Protein AF-L8HKY2-F1 (afdb_monomer_lite)

Organism: NCBI:txid72004

Structure (mmCIF, N/CA/C/O backbone):
data_AF-L8HKY2-F1
#
_entry.id   AF-L8HKY2-F1
#
loop_
_atom_site.group_PDB
_atom_site.id
_atom_site.type_symbol
_atom_site.label_atom_id
_atom_site.label_alt_id
_atom_site.label_comp_id
_atom_site.label_asym_id
_atom_site.label_entity_id
_atom_site.label_seq_id
_atom_site.pdbx_PDB_ins_code
_atom_site.Cartn_x
_atom_site.Cartn_y
_atom_site.Cartn_z
_atom_site.occupancy
_atom_site.B_iso_or_equiv
_atom_site.auth_seq_id
_atom_site.auth_comp_id
_atom_site.auth_asym_id
_atom_site.auth_atom_id
_atom_site.pdbx_PDB_model_num
ATOM 1 N N . ALA A 1 1 ? -4.486 -10.517 13.096 1.00 57.28 1 ALA A N 1
ATOM 2 C CA . ALA A 1 1 ? -5.063 -9.250 12.603 1.00 57.28 1 ALA A CA 1
ATOM 3 C C . ALA A 1 1 ? -4.137 -8.114 13.018 1.00 57.28 1 ALA A C 1
ATOM 5 O O . ALA A 1 1 ? -3.612 -8.183 14.123 1.00 57.28 1 ALA A O 1
ATOM 6 N N . LEU A 1 2 ? -3.892 -7.126 12.154 1.00 57.56 2 LEU A N 1
ATOM 7 C CA . LEU A 1 2 ? -3.165 -5.916 12.544 1.00 57.56 2 LEU A CA 1
ATOM 8 C C . LEU A 1 2 ? -4.114 -5.056 13.393 1.00 57.56 2 LEU A C 1
ATOM 10 O O . LEU A 1 2 ? -5.166 -4.664 12.894 1.00 57.56 2 LEU A O 1
ATOM 14 N N . SER A 1 3 ? -3.779 -4.816 14.662 1.00 65.12 3 SER A N 1
ATOM 15 C CA . SER A 1 3 ? -4.499 -3.860 15.511 1.00 65.12 3 SER A CA 1
ATOM 16 C C . SER A 1 3 ? -3.731 -2.545 15.478 1.00 65.12 3 SER A C 1
ATOM 18 O O . SER A 1 3 ? -2.597 -2.490 15.950 1.00 65.12 3 SER A O 1
ATOM 20 N N . LEU A 1 4 ? -4.302 -1.521 14.846 1.00 66.25 4 LEU A N 1
ATOM 21 C CA . LEU A 1 4 ? -3.707 -0.188 14.802 1.00 66.25 4 LEU A CA 1
ATOM 22 C C . LEU A 1 4 ? -4.174 0.597 16.028 1.00 66.25 4 LEU A C 1
ATOM 24 O O . LEU A 1 4 ? -5.379 0.703 16.254 1.00 66.25 4 LEU A O 1
ATOM 28 N N . GLN A 1 5 ? -3.244 1.171 16.789 1.00 71.25 5 GLN A N 1
ATOM 29 C CA . GLN A 1 5 ? -3.600 2.151 17.808 1.00 71.25 5 GLN A CA 1
ATOM 30 C C . GLN A 1 5 ? -3.927 3.482 17.124 1.00 71.25 5 GLN A C 1
ATOM 32 O O . GLN A 1 5 ? -3.178 3.953 16.264 1.00 71.25 5 GLN A O 1
ATOM 37 N N . GLU A 1 6 ? -5.053 4.085 17.494 1.00 68.19 6 GLU A N 1
ATOM 38 C CA . GLU A 1 6 ? -5.407 5.422 17.028 1.00 68.19 6 GLU A CA 1
ATOM 39 C C . GLU A 1 6 ? -4.291 6.416 17.386 1.00 68.19 6 GLU A C 1
ATOM 41 O O . GLU A 1 6 ? -3.720 6.365 18.474 1.00 68.19 6 GLU A O 1
ATOM 46 N N . GLY A 1 7 ? -3.923 7.286 16.442 1.00 69.81 7 GLY A N 1
ATOM 47 C CA . GLY A 1 7 ? -2.841 8.252 16.652 1.00 69.81 7 GLY A CA 1
ATOM 48 C C . GLY A 1 7 ? -1.418 7.703 16.463 1.00 69.81 7 GLY A C 1
ATOM 49 O O . GLY A 1 7 ? -0.469 8.485 16.523 1.00 69.81 7 GLY A O 1
ATOM 50 N N . ALA A 1 8 ? -1.231 6.412 16.164 1.00 80.06 8 ALA A N 1
ATOM 51 C CA . ALA A 1 8 ? 0.085 5.851 15.848 1.00 80.06 8 ALA A CA 1
ATOM 52 C C . ALA A 1 8 ? 0.400 5.909 14.344 1.00 80.06 8 ALA A C 1
ATOM 54 O O . ALA A 1 8 ? -0.453 5.640 13.495 1.00 80.06 8 ALA A O 1
ATOM 55 N N . ASN A 1 9 ? 1.660 6.199 14.011 1.00 85.94 9 ASN A N 1
ATOM 56 C CA . ASN A 1 9 ? 2.165 5.974 12.659 1.00 85.94 9 ASN A CA 1
ATOM 57 C C . ASN A 1 9 ? 2.182 4.474 12.365 1.00 85.94 9 ASN A C 1
ATOM 59 O O . ASN A 1 9 ? 2.409 3.653 13.253 1.00 85.94 9 ASN A O 1
ATOM 63 N N . SER A 1 10 ? 1.953 4.102 11.113 1.00 88.00 10 SER A N 1
ATOM 64 C CA . SER A 1 10 ? 1.931 2.702 10.702 1.00 88.00 10 SER A CA 1
ATOM 65 C C . SER A 1 10 ? 2.618 2.498 9.371 1.00 88.00 10 SER A C 1
ATOM 67 O O . SER A 1 10 ? 2.514 3.329 8.472 1.00 88.00 10 SER A O 1
ATOM 69 N N . MET A 1 11 ? 3.305 1.367 9.246 1.00 92.31 11 MET A N 1
ATOM 70 C CA . MET A 1 11 ? 4.000 0.979 8.029 1.00 92.31 11 MET A CA 1
ATOM 71 C C . MET A 1 11 ? 3.526 -0.401 7.589 1.00 92.31 11 MET A C 1
ATOM 73 O O . MET A 1 11 ? 3.571 -1.357 8.361 1.00 92.31 11 MET A O 1
ATOM 77 N N . LEU A 1 12 ? 3.065 -0.494 6.346 1.00 92.50 12 LEU A N 1
ATOM 78 C CA . LEU A 1 12 ? 2.709 -1.748 5.696 1.00 92.50 12 LEU A CA 1
ATOM 79 C C . LEU A 1 12 ? 3.749 -2.077 4.630 1.00 92.50 12 LEU A C 1
ATOM 81 O O . LEU A 1 12 ? 4.213 -1.190 3.913 1.00 92.50 12 LEU A O 1
ATOM 85 N N . TRP A 1 13 ? 4.070 -3.362 4.516 1.00 93.56 13 TRP A N 1
ATOM 86 C CA . TRP A 1 13 ? 4.995 -3.895 3.524 1.00 93.56 13 TRP A CA 1
ATOM 87 C C . TRP A 1 13 ? 4.281 -4.924 2.649 1.00 93.56 13 TRP A C 1
ATOM 89 O O . TRP A 1 13 ? 3.541 -5.769 3.156 1.00 93.56 13 TRP A O 1
ATOM 99 N N . SER A 1 14 ? 4.531 -4.884 1.343 1.00 92.62 14 SER A N 1
ATOM 100 C CA . SER A 1 14 ? 4.094 -5.904 0.391 1.00 92.62 14 SER A CA 1
ATOM 101 C C . SER A 1 14 ? 5.257 -6.327 -0.504 1.00 92.62 14 SER A C 1
ATOM 103 O O . SER A 1 14 ? 5.939 -5.474 -1.068 1.00 92.62 14 SER A O 1
ATOM 105 N N . ASN A 1 15 ? 5.476 -7.637 -0.627 1.00 95.25 15 ASN A N 1
ATOM 106 C CA . ASN A 1 15 ? 6.425 -8.228 -1.570 1.00 95.25 15 ASN A CA 1
ATOM 107 C C . ASN A 1 15 ? 5.666 -8.818 -2.754 1.00 95.25 15 ASN A C 1
ATOM 109 O O . ASN A 1 15 ? 4.631 -9.463 -2.573 1.00 95.25 15 ASN A O 1
ATOM 113 N N . PHE A 1 16 ? 6.228 -8.660 -3.942 1.00 92.44 16 PHE A N 1
ATOM 114 C CA . PHE A 1 16 ? 5.733 -9.239 -5.176 1.00 92.44 16 PHE A CA 1
ATOM 115 C C . PHE A 1 16 ? 6.729 -10.289 -5.678 1.00 92.44 16 PHE A C 1
ATOM 117 O O . PHE A 1 16 ? 7.938 -10.086 -5.584 1.00 92.44 16 PHE A O 1
ATOM 124 N N . PRO A 1 17 ? 6.252 -11.410 -6.237 1.00 93.31 17 PRO A N 1
ATOM 125 C CA . PRO A 1 17 ? 7.132 -12.422 -6.821 1.00 93.31 17 PRO A CA 1
ATOM 126 C C . PRO A 1 17 ? 7.819 -11.936 -8.109 1.00 93.31 17 PRO A C 1
ATOM 128 O O . PRO A 1 17 ? 8.828 -12.498 -8.521 1.00 93.31 17 PRO A O 1
ATOM 131 N N . THR A 1 18 ? 7.269 -10.903 -8.751 1.00 94.12 18 THR A N 1
ATOM 132 C CA . THR A 1 18 ? 7.775 -10.284 -9.981 1.00 94.12 18 THR A CA 1
ATOM 133 C C . THR A 1 18 ? 7.518 -8.782 -9.955 1.00 94.12 18 THR A C 1
ATOM 135 O O . THR A 1 18 ? 6.610 -8.324 -9.260 1.00 94.12 18 THR A O 1
ATOM 138 N N . SER A 1 19 ? 8.258 -8.021 -10.765 1.00 92.19 19 SER A N 1
ATOM 139 C CA . SER A 1 19 ? 8.108 -6.565 -10.844 1.00 92.19 19 SER A CA 1
ATOM 140 C C . SER A 1 19 ? 6.695 -6.169 -11.311 1.00 92.19 19 SER A C 1
ATOM 142 O O . SER A 1 19 ? 6.303 -6.538 -12.424 1.00 92.19 19 SER A O 1
ATOM 144 N N . PRO A 1 20 ? 5.897 -5.461 -10.488 1.00 91.81 20 PRO A N 1
ATOM 145 C CA . PRO A 1 20 ? 4.560 -5.032 -10.883 1.00 91.81 20 PRO A CA 1
ATOM 146 C C . PRO A 1 20 ? 4.628 -3.809 -11.809 1.00 91.81 20 PRO A C 1
ATOM 148 O O . PRO A 1 20 ? 5.532 -2.993 -11.704 1.00 91.81 20 PRO A O 1
ATOM 151 N N . GLN A 1 21 ? 3.637 -3.611 -12.680 1.00 92.69 21 GLN A N 1
ATOM 152 C CA . GLN A 1 21 ? 3.542 -2.361 -13.459 1.00 92.69 21 GLN A CA 1
ATOM 153 C C . GLN A 1 21 ? 3.090 -1.167 -12.606 1.00 92.69 21 GLN A C 1
ATOM 155 O O . GLN A 1 21 ? 3.348 -0.015 -12.945 1.00 92.69 21 GLN A O 1
ATOM 160 N N . SER A 1 22 ? 2.347 -1.446 -11.535 1.00 92.00 22 SER A N 1
ATOM 161 C CA . SER A 1 22 ? 1.860 -0.470 -10.566 1.00 92.00 22 SER A CA 1
ATOM 162 C C . SER A 1 22 ? 1.372 -1.178 -9.304 1.00 92.00 22 SER A C 1
ATOM 164 O O . SER A 1 22 ? 1.117 -2.383 -9.310 1.00 92.00 22 SER A O 1
ATOM 166 N N . VAL A 1 23 ? 1.215 -0.424 -8.219 1.00 94.50 23 VAL A N 1
ATOM 167 C CA . VAL A 1 23 ? 0.685 -0.908 -6.943 1.00 94.50 23 VAL A CA 1
ATOM 168 C C . VAL A 1 23 ? -0.486 -0.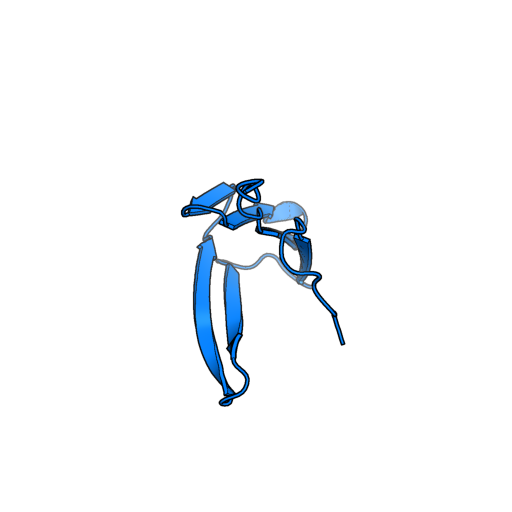036 -6.512 1.00 94.50 23 VAL A C 1
ATOM 170 O O . VAL A 1 23 ? -0.396 1.191 -6.516 1.00 94.50 23 VAL A O 1
ATOM 173 N N . ASN A 1 24 ? -1.580 -0.678 -6.103 1.00 95.06 24 ASN A N 1
ATOM 174 C CA . ASN A 1 24 ? -2.696 -0.025 -5.433 1.00 95.06 24 ASN A CA 1
ATOM 175 C C . ASN A 1 24 ? -2.781 -0.497 -3.984 1.00 95.06 24 ASN A C 1
ATOM 177 O O . ASN A 1 24 ? -2.886 -1.695 -3.722 1.00 95.06 24 ASN A O 1
ATOM 181 N N . TRP A 1 25 ? -2.812 0.452 -3.057 1.00 95.06 25 TRP A N 1
ATOM 182 C CA . TRP A 1 25 ? -3.111 0.183 -1.656 1.00 95.06 25 TRP A CA 1
ATOM 183 C C . TRP A 1 25 ? -4.595 0.425 -1.386 1.00 95.06 25 TRP A C 1
ATOM 185 O O . TRP A 1 25 ? -5.134 1.465 -1.768 1.00 95.06 25 TRP A O 1
ATOM 195 N N . TYR A 1 26 ? -5.248 -0.519 -0.706 1.00 93.38 26 TYR A N 1
ATOM 196 C CA . TYR A 1 26 ? -6.664 -0.435 -0.348 1.00 93.38 26 TYR A CA 1
ATOM 197 C C . TYR A 1 26 ? -6.875 -0.669 1.144 1.00 93.38 26 TYR A C 1
ATOM 199 O O . TYR A 1 26 ? -6.223 -1.520 1.748 1.00 93.38 26 TYR A O 1
ATOM 207 N N . LEU A 1 27 ? -7.852 0.034 1.710 1.00 90.06 27 LEU A N 1
ATOM 208 C CA . LEU A 1 27 ? -8.418 -0.264 3.019 1.00 90.06 27 LEU A CA 1
ATOM 209 C C . LEU A 1 27 ? -9.751 -0.986 2.830 1.00 90.06 27 LEU A C 1
ATOM 211 O O . LEU A 1 27 ? -10.651 -0.459 2.176 1.00 90.06 27 LEU A O 1
ATOM 215 N N . LYS A 1 28 ? -9.897 -2.167 3.433 1.00 90.75 28 LYS A N 1
ATOM 216 C CA . LYS A 1 28 ? -11.197 -2.830 3.561 1.00 90.75 28 LYS A CA 1
ATOM 217 C C . LYS A 1 28 ? -11.877 -2.333 4.833 1.00 90.75 28 LYS A C 1
ATOM 219 O O . LYS A 1 28 ? -11.362 -2.561 5.926 1.00 90.75 28 LYS A O 1
ATOM 224 N N . ASN A 1 29 ? -13.007 -1.646 4.699 1.00 88.81 29 ASN A N 1
ATOM 225 C CA . ASN A 1 29 ? -13.773 -1.185 5.856 1.00 88.81 29 ASN A CA 1
ATOM 226 C C . ASN A 1 29 ? -14.575 -2.347 6.498 1.00 88.81 29 ASN A C 1
ATOM 228 O O . ASN A 1 29 ? -14.717 -3.405 5.878 1.00 88.81 29 ASN A O 1
ATOM 232 N N . PRO A 1 30 ? -15.129 -2.179 7.716 1.00 89.50 30 PRO A N 1
ATOM 233 C CA . PRO A 1 30 ? -15.938 -3.218 8.368 1.00 89.50 30 PRO A CA 1
ATOM 234 C C . PRO A 1 30 ? -17.171 -3.662 7.563 1.00 89.50 30 PRO A C 1
ATOM 236 O O . PRO A 1 30 ? -17.592 -4.807 7.677 1.00 89.50 30 PRO A O 1
ATOM 239 N N . GLY A 1 31 ? -17.711 -2.788 6.705 1.00 94.19 31 GLY A N 1
ATOM 240 C CA . GLY A 1 31 ? -18.791 -3.111 5.764 1.00 94.19 31 GLY A CA 1
ATOM 241 C C . GLY A 1 31 ? -18.342 -3.907 4.532 1.00 94.19 31 GLY A C 1
ATOM 242 O O . GLY A 1 31 ? -19.156 -4.229 3.675 1.00 94.19 31 GLY A O 1
ATOM 243 N N . GLY A 1 32 ? -17.050 -4.222 4.413 1.00 93.00 32 GLY A N 1
ATOM 244 C CA . GLY A 1 32 ? -16.479 -5.001 3.319 1.00 93.00 32 GLY A CA 1
ATOM 245 C C . GLY A 1 32 ? -16.119 -4.201 2.065 1.00 93.00 32 GLY A C 1
ATOM 246 O O . GLY A 1 32 ? -15.557 -4.784 1.138 1.00 93.00 32 GLY A O 1
ATOM 247 N N . HIS A 1 33 ? -16.377 -2.893 2.032 1.00 94.31 33 HIS A N 1
ATOM 248 C CA . HIS A 1 33 ? -16.045 -2.040 0.892 1.00 94.31 33 HIS A CA 1
ATOM 249 C C . HIS A 1 33 ? -14.547 -1.733 0.855 1.00 94.31 33 HIS A C 1
ATOM 251 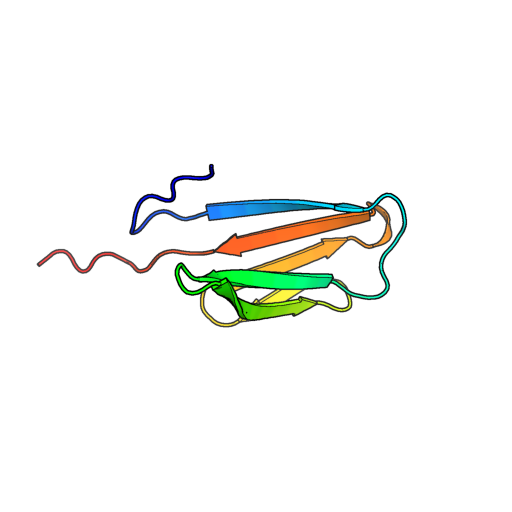O O . HIS A 1 33 ? -13.914 -1.508 1.891 1.00 94.31 33 HIS A O 1
ATOM 257 N N . LEU A 1 34 ? -13.997 -1.687 -0.359 1.00 94.94 34 LEU A N 1
ATOM 258 C CA . LEU A 1 34 ? -12.611 -1.307 -0.605 1.00 94.94 34 LEU A CA 1
ATOM 259 C C . LEU A 1 34 ? -12.517 0.192 -0.890 1.00 94.94 34 LEU A C 1
ATOM 261 O O . LEU A 1 34 ? -13.150 0.702 -1.811 1.00 94.94 34 LEU A O 1
ATOM 265 N N . ILE A 1 35 ? -11.687 0.883 -0.116 1.00 92.31 35 ILE A N 1
ATOM 266 C CA . ILE A 1 35 ? -11.366 2.298 -0.289 1.00 92.31 35 ILE A CA 1
ATOM 267 C C . ILE A 1 35 ? -9.950 2.372 -0.859 1.00 92.31 35 ILE A C 1
ATOM 269 O O . ILE A 1 35 ? -9.016 1.864 -0.236 1.00 92.31 35 ILE A O 1
ATOM 273 N N . ASN A 1 36 ? -9.783 2.967 -2.045 1.00 93.19 36 ASN A N 1
ATOM 274 C CA . ASN A 1 36 ? -8.450 3.200 -2.604 1.00 93.19 36 ASN A CA 1
ATOM 275 C C . ASN A 1 36 ? -7.722 4.235 -1.740 1.00 93.19 36 ASN A C 1
ATOM 277 O O . ASN A 1 36 ? -8.239 5.327 -1.512 1.00 93.19 36 ASN A O 1
ATOM 281 N N . LEU A 1 37 ? -6.546 3.862 -1.244 1.00 92.44 37 LEU A N 1
ATOM 282 C CA . LEU A 1 37 ? -5.690 4.728 -0.445 1.00 92.44 37 LEU A CA 1
ATOM 283 C C . LEU A 1 37 ? -4.716 5.484 -1.346 1.00 92.44 37 LEU A C 1
ATOM 285 O O . LEU A 1 37 ? -4.643 6.706 -1.293 1.00 92.44 37 LEU A O 1
ATOM 289 N N . VAL A 1 38 ? -3.954 4.756 -2.168 1.00 93.88 38 VAL A N 1
ATOM 290 C CA . VAL A 1 38 ? -2.989 5.351 -3.097 1.00 93.88 38 VAL A CA 1
ATOM 291 C C . VAL A 1 38 ? -2.683 4.412 -4.26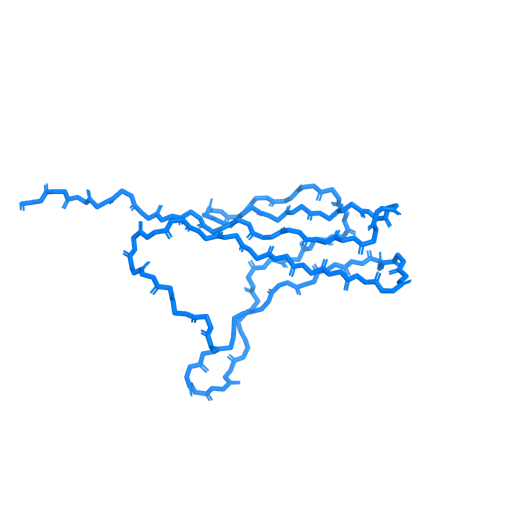9 1.00 93.88 38 VAL A C 1
ATOM 293 O O . VAL A 1 38 ? -2.484 3.210 -4.086 1.00 93.88 38 VAL A O 1
ATOM 296 N N . TYR A 1 39 ? -2.601 4.990 -5.471 1.00 94.12 39 TYR A N 1
ATOM 297 C CA . TYR A 1 39 ? -2.099 4.353 -6.697 1.00 94.12 39 TYR A CA 1
ATOM 298 C C . TYR A 1 39 ? -0.666 4.802 -7.000 1.00 94.12 39 TYR A C 1
ATOM 300 O O . TYR A 1 39 ? -0.443 6.006 -7.175 1.00 94.12 39 TYR A O 1
ATOM 308 N N . ILE A 1 40 ? 0.274 3.860 -7.097 1.00 94.38 40 ILE A N 1
ATOM 309 C CA . ILE A 1 40 ? 1.713 4.096 -7.270 1.00 94.38 40 ILE A CA 1
ATOM 310 C C . ILE A 1 40 ? 2.211 3.308 -8.496 1.00 94.38 40 ILE A C 1
ATOM 312 O O . ILE A 1 40 ? 2.448 2.105 -8.379 1.00 94.38 40 ILE A O 1
ATOM 316 N N . PRO A 1 41 ? 2.392 3.937 -9.670 1.00 88.00 41 PRO A N 1
ATOM 317 C CA . PRO A 1 41 ? 2.969 3.252 -10.828 1.00 88.00 41 PRO A CA 1
ATOM 318 C C . PRO A 1 41 ? 4.436 2.861 -10.583 1.00 88.00 41 PRO A C 1
ATOM 320 O O . PRO A 1 41 ? 4.830 1.728 -10.827 1.00 88.00 41 PRO A O 1
ATOM 323 N N . SER A 1 42 ? 5.233 3.770 -10.021 1.00 88.94 42 SER A N 1
ATOM 324 C CA . SER A 1 42 ? 6.610 3.530 -9.577 1.00 88.94 42 SER A CA 1
ATOM 325 C C . SER A 1 42 ? 7.066 4.660 -8.647 1.00 88.94 42 SER A C 1
ATOM 327 O O . SER A 1 42 ? 6.411 5.703 -8.560 1.00 88.94 42 SER A O 1
ATOM 329 N N . GLY A 1 43 ? 8.183 4.467 -7.941 1.00 93.25 43 GLY A N 1
ATOM 330 C CA . GLY A 1 43 ? 8.794 5.518 -7.128 1.00 93.25 43 GLY A CA 1
ATOM 331 C C . GLY A 1 43 ? 7.983 5.851 -5.876 1.00 93.25 43 GLY A C 1
ATOM 332 O O . GLY A 1 43 ? 7.372 4.973 -5.272 1.00 93.25 43 GLY A O 1
ATOM 333 N N . THR A 1 44 ? 8.013 7.115 -5.453 1.00 95.69 44 THR A N 1
ATOM 334 C CA . THR A 1 44 ? 7.324 7.580 -4.239 1.00 95.69 44 THR A CA 1
ATOM 335 C C . THR A 1 44 ? 6.125 8.450 -4.598 1.00 95.69 44 THR A C 1
ATOM 337 O O . THR A 1 44 ? 6.236 9.353 -5.424 1.00 95.69 44 THR A O 1
ATOM 340 N N . LYS A 1 45 ? 4.996 8.233 -3.924 1.00 95.25 45 LYS A N 1
ATOM 341 C CA . LYS A 1 45 ? 3.812 9.089 -3.987 1.00 95.25 45 LYS A CA 1
ATOM 342 C C . LYS A 1 45 ? 3.352 9.451 -2.586 1.00 95.25 45 LYS A C 1
ATOM 344 O O . LYS A 1 45 ? 3.292 8.594 -1.709 1.00 95.25 45 LYS A O 1
ATOM 349 N N . GLN A 1 46 ? 2.988 10.711 -2.393 1.00 93.62 46 GLN A N 1
ATOM 350 C CA . GLN A 1 46 ? 2.431 11.195 -1.140 1.00 93.62 46 GLN A CA 1
ATOM 351 C C . GLN A 1 46 ? 1.047 11.794 -1.385 1.00 93.62 46 GLN A C 1
ATOM 353 O O . GLN A 1 46 ? 0.883 12.644 -2.256 1.00 93.62 46 GLN A O 1
ATOM 358 N N . ASP A 1 47 ? 0.062 11.339 -0.616 1.00 90.00 47 ASP A N 1
ATOM 359 C CA . ASP A 1 47 ? -1.282 11.906 -0.554 1.00 90.00 47 ASP A CA 1
ATOM 360 C C . ASP A 1 47 ? -1.661 12.118 0.912 1.00 90.00 47 ASP A C 1
ATOM 362 O O . ASP A 1 47 ? -1.890 11.169 1.667 1.00 90.00 47 ASP A O 1
ATOM 366 N N . ARG A 1 48 ? -1.703 13.386 1.332 1.00 89.88 48 ARG A N 1
ATOM 367 C CA . ARG A 1 48 ? -1.953 13.795 2.720 1.00 89.88 48 ARG A CA 1
ATOM 368 C C . ARG A 1 48 ? -1.022 13.056 3.691 1.00 89.88 48 ARG A C 1
ATOM 370 O O . ARG A 1 48 ? 0.168 13.355 3.766 1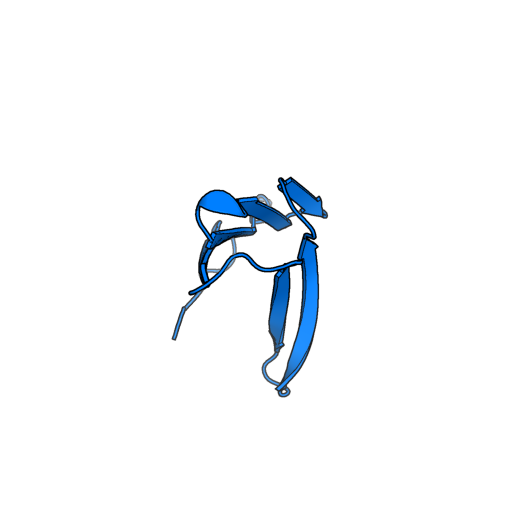.00 89.88 48 ARG A O 1
ATOM 377 N N . ARG A 1 49 ? -1.574 12.100 4.441 1.00 91.12 49 ARG A N 1
ATOM 378 C CA . ARG A 1 49 ? -0.884 11.308 5.468 1.00 91.12 49 ARG A CA 1
ATOM 379 C C . ARG A 1 49 ? -0.358 9.974 4.951 1.00 91.12 49 ARG A C 1
ATOM 381 O O . ARG A 1 49 ? 0.285 9.247 5.698 1.00 91.12 49 ARG A O 1
ATOM 388 N N . LEU A 1 50 ? -0.654 9.640 3.702 1.00 92.62 50 LEU A N 1
ATOM 389 C CA . LEU A 1 50 ? -0.230 8.414 3.055 1.00 92.62 50 LEU A CA 1
ATOM 390 C C . LEU A 1 50 ? 1.022 8.708 2.242 1.00 92.62 50 LEU A C 1
ATOM 392 O O . LEU A 1 50 ? 1.012 9.573 1.367 1.00 92.62 50 LEU A O 1
ATOM 396 N N . LYS A 1 51 ? 2.096 7.976 2.505 1.00 95.44 51 LYS A N 1
ATOM 397 C CA . LYS A 1 51 ? 3.294 7.973 1.671 1.00 95.44 51 LYS A CA 1
ATOM 398 C C . LYS A 1 51 ? 3.556 6.550 1.217 1.00 95.44 51 LYS A C 1
ATOM 400 O O . LYS A 1 51 ? 3.877 5.685 2.025 1.00 95.44 51 LYS A O 1
ATOM 405 N N . GLY A 1 52 ? 3.395 6.323 -0.074 1.00 95.56 52 GLY A N 1
ATOM 406 C CA . GLY A 1 52 ? 3.654 5.051 -0.715 1.00 95.56 52 GLY A CA 1
ATOM 407 C C . GLY A 1 52 ? 4.972 5.074 -1.477 1.00 95.56 52 GLY A C 1
ATOM 408 O O . GLY A 1 52 ? 5.230 6.033 -2.203 1.00 95.56 52 GLY A O 1
ATOM 409 N N . THR A 1 53 ? 5.771 4.020 -1.364 1.00 96.81 53 THR A N 1
ATOM 410 C CA . THR A 1 53 ? 7.001 3.838 -2.142 1.00 96.81 53 THR A CA 1
ATOM 411 C C . THR A 1 53 ? 6.982 2.468 -2.798 1.00 96.81 53 THR A C 1
ATOM 413 O O . THR A 1 53 ? 6.787 1.472 -2.114 1.00 96.81 53 THR A O 1
ATOM 416 N N . THR A 1 54 ? 7.205 2.399 -4.107 1.00 96.06 54 THR A N 1
ATOM 417 C CA . THR A 1 54 ? 7.331 1.140 -4.850 1.00 96.06 54 THR A CA 1
ATOM 418 C C . THR A 1 54 ? 8.695 1.085 -5.518 1.00 96.06 54 THR A C 1
ATOM 420 O O . THR A 1 54 ? 9.011 1.923 -6.369 1.00 96.06 54 THR A O 1
ATOM 423 N N . VAL A 1 55 ? 9.488 0.076 -5.156 1.00 92.81 55 VAL A N 1
ATOM 424 C CA . VAL A 1 55 ? 10.808 -0.178 -5.739 1.00 92.81 55 VAL A CA 1
ATOM 425 C C . VAL A 1 55 ? 10.694 -1.387 -6.659 1.00 92.81 55 VAL A C 1
ATOM 427 O O . VAL A 1 55 ? 10.698 -2.534 -6.221 1.00 92.81 55 VAL A O 1
ATOM 430 N N . LEU A 1 56 ? 10.553 -1.118 -7.958 1.00 88.81 56 LEU A N 1
ATOM 431 C CA . LEU A 1 56 ? 10.245 -2.134 -8.970 1.00 88.81 56 LEU A CA 1
ATOM 432 C C . LEU A 1 56 ? 11.295 -3.243 -9.073 1.00 88.81 56 LEU A C 1
ATOM 434 O O . LEU A 1 56 ? 10.931 -4.400 -9.270 1.00 88.81 56 LEU A O 1
ATOM 438 N N . ILE A 1 57 ? 12.576 -2.888 -8.945 1.00 89.50 57 ILE A N 1
ATOM 439 C CA . ILE A 1 57 ? 13.704 -3.828 -9.046 1.00 89.50 57 ILE A CA 1
ATOM 440 C C . ILE A 1 57 ? 13.737 -4.753 -7.826 1.00 89.50 57 ILE A C 1
ATOM 442 O O . ILE A 1 57 ? 13.986 -5.945 -7.953 1.00 89.50 57 ILE A O 1
ATOM 446 N N . GLU A 1 58 ? 13.412 -4.216 -6.654 1.00 91.94 58 GLU A N 1
ATOM 447 C CA . GLU A 1 58 ? 13.355 -4.971 -5.400 1.00 91.94 58 GLU A CA 1
ATOM 448 C C . GLU A 1 58 ? 11.996 -5.657 -5.190 1.00 91.94 58 GLU A C 1
ATOM 450 O O . GLU A 1 58 ? 11.769 -6.264 -4.147 1.00 91.94 58 GLU A O 1
ATOM 455 N N . CYS A 1 59 ? 11.090 -5.552 -6.171 1.00 94.81 59 CYS A N 1
ATOM 456 C CA . CYS A 1 59 ? 9.765 -6.168 -6.184 1.00 94.81 59 CYS A CA 1
ATOM 457 C C . CYS A 1 59 ? 8.986 -5.979 -4.872 1.00 94.81 59 CYS A C 1
ATOM 459 O O . CYS A 1 59 ? 8.295 -6.889 -4.421 1.00 94.81 59 CYS A O 1
ATOM 461 N N . HIS A 1 60 ? 9.058 -4.794 -4.262 1.00 94.56 60 HIS A N 1
ATOM 462 C CA . HIS A 1 60 ? 8.325 -4.503 -3.033 1.00 94.56 60 HIS A CA 1
ATOM 463 C C . HIS A 1 60 ? 7.671 -3.118 -3.053 1.00 94.56 60 HIS A C 1
ATOM 465 O O . HIS A 1 60 ? 8.035 -2.222 -3.824 1.00 94.56 60 HIS A O 1
ATOM 471 N N . SER A 1 61 ? 6.678 -2.948 -2.183 1.00 95.69 61 SER A N 1
ATOM 472 C CA . SER A 1 61 ? 6.023 -1.672 -1.921 1.00 95.69 61 SER A CA 1
ATOM 473 C C . SER A 1 61 ? 5.835 -1.451 -0.426 1.00 95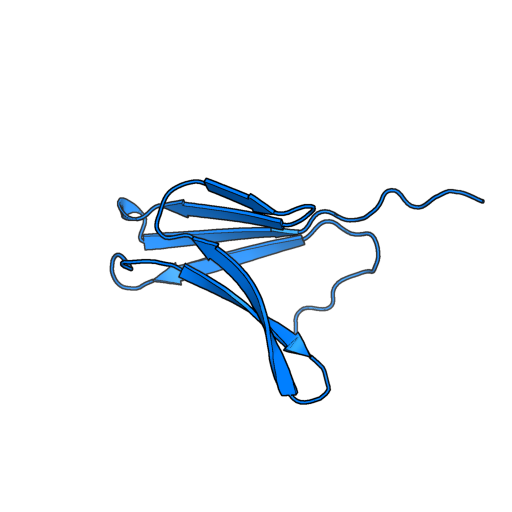.69 61 SER A C 1
ATOM 475 O O . SER A 1 61 ? 5.578 -2.380 0.342 1.00 95.69 61 SER A O 1
ATOM 477 N N . LEU A 1 62 ? 5.938 -0.190 -0.037 1.00 95.88 62 LEU A N 1
ATOM 478 C CA . LEU A 1 62 ? 5.803 0.326 1.312 1.00 95.88 62 LEU A CA 1
ATOM 479 C C . LEU A 1 62 ? 4.663 1.335 1.350 1.00 95.88 62 LEU A C 1
ATOM 481 O O . LEU A 1 62 ? 4.587 2.204 0.482 1.00 95.88 62 LEU A O 1
ATOM 485 N N . LEU A 1 63 ? 3.828 1.272 2.383 1.00 95.69 63 LEU A N 1
ATOM 486 C CA . LEU A 1 63 ? 2.864 2.322 2.701 1.00 95.69 63 LEU A CA 1
ATOM 487 C C . LEU A 1 63 ? 3.085 2.807 4.127 1.00 95.69 63 LEU A C 1
ATOM 489 O O . LEU A 1 63 ? 2.842 2.075 5.084 1.00 95.69 63 LEU A O 1
ATOM 493 N N . HIS A 1 64 ? 3.500 4.059 4.257 1.00 94.00 64 HIS A N 1
ATOM 494 C CA . HIS A 1 64 ? 3.531 4.780 5.517 1.00 94.00 64 HIS A CA 1
ATOM 495 C C . HIS A 1 64 ? 2.233 5.572 5.692 1.00 94.00 64 HIS A C 1
ATOM 497 O O . HIS A 1 64 ? 1.844 6.350 4.820 1.00 94.00 64 HIS A O 1
ATOM 503 N N . MET A 1 65 ? 1.584 5.389 6.834 1.00 91.69 65 MET A N 1
ATOM 504 C CA . MET A 1 65 ? 0.384 6.102 7.253 1.00 91.69 65 MET A CA 1
ATOM 505 C C . MET A 1 65 ? 0.737 6.923 8.488 1.00 91.69 65 MET A C 1
ATOM 507 O O . MET A 1 65 ? 0.977 6.363 9.556 1.00 91.69 65 MET A O 1
ATOM 511 N N . SER A 1 66 ? 0.802 8.242 8.330 1.00 89.56 66 SER A N 1
ATOM 512 C CA . SER A 1 66 ? 1.072 9.155 9.439 1.00 89.56 66 SER A CA 1
ATOM 513 C C . SER A 1 66 ? -0.197 9.433 10.244 1.00 89.56 66 SER A C 1
ATOM 515 O O . SER A 1 66 ? -1.285 9.591 9.678 1.00 89.56 66 SER A O 1
ATOM 517 N N . SER A 1 67 ? -0.065 9.555 11.557 1.00 84.25 67 SER A N 1
ATOM 518 C CA . SER A 1 67 ? -1.155 9.996 12.418 1.00 84.25 67 SER A CA 1
ATOM 519 C C . SER A 1 67 ? -1.373 11.511 12.369 1.00 84.25 67 SER A C 1
ATOM 521 O O . SER A 1 67 ? -0.596 12.269 11.782 1.00 84.25 67 SER A O 1
ATOM 523 N N . LEU A 1 68 ? -2.489 11.955 12.951 1.00 72.75 68 LEU A N 1
ATOM 524 C CA . LEU A 1 68 ? -2.648 13.353 13.342 1.00 72.75 68 LEU A CA 1
ATOM 525 C C . LEU A 1 68 ? -1.795 13.634 14.575 1.00 72.75 68 LEU A C 1
ATOM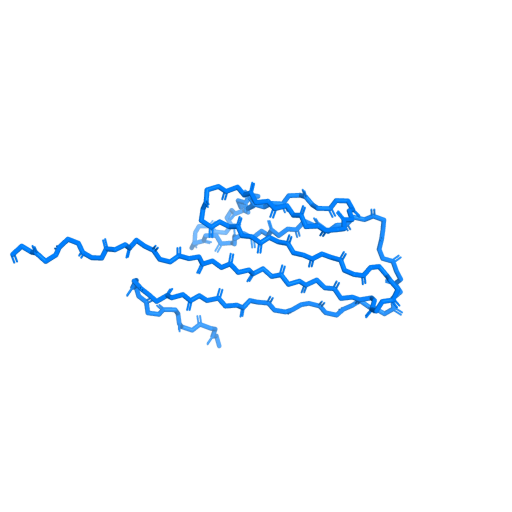 527 O O . LEU A 1 68 ? -1.737 12.771 15.451 1.00 72.75 68 LEU A O 1
ATOM 531 N N . PRO A 1 69 ? -1.246 14.850 14.709 1.00 63.97 69 PRO A N 1
ATOM 532 C CA . PRO A 1 69 ? -0.933 15.367 16.029 1.00 63.97 69 PRO A CA 1
ATOM 533 C C . PRO A 1 69 ? -2.212 15.290 16.867 1.00 63.97 69 PRO A C 1
ATOM 535 O O . PRO A 1 69 ? -3.244 15.830 16.457 1.00 63.97 69 PRO A O 1
ATOM 538 N N . THR A 1 70 ? -2.175 14.596 18.002 1.00 57.16 70 THR A N 1
ATOM 539 C CA . THR A 1 70 ? -3.239 14.730 18.993 1.00 57.16 70 THR A CA 1
ATOM 540 C C . THR A 1 70 ? -3.207 16.178 19.458 1.00 57.16 70 THR A C 1
ATOM 542 O O . THR A 1 70 ? -2.177 16.666 19.921 1.00 57.16 70 THR A O 1
ATOM 545 N N . THR A 1 71 ? -4.297 16.912 19.254 1.00 54.44 71 THR A N 1
ATOM 546 C CA . THR A 1 71 ? -4.472 18.185 19.944 1.00 54.44 71 THR A CA 1
ATOM 547 C C . THR A 1 71 ? -4.632 17.831 21.415 1.00 54.44 71 THR A C 1
ATOM 549 O O . THR A 1 71 ? -5.696 17.360 21.803 1.00 54.44 71 THR A O 1
ATOM 552 N N . ASP A 1 72 ? -3.568 17.980 22.205 1.00 47.34 72 ASP A N 1
ATOM 553 C CA . ASP A 1 72 ? -3.694 18.000 23.660 1.00 47.34 72 ASP A CA 1
ATOM 554 C C . ASP A 1 72 ? -4.679 19.130 23.992 1.00 47.34 72 ASP A C 1
ATOM 556 O O . ASP A 1 72 ? -4.411 20.301 23.711 1.00 47.34 72 ASP A O 1
ATOM 560 N N . SER A 1 73 ? -5.868 18.760 24.467 1.00 45.62 73 SER A N 1
ATOM 561 C CA . SER A 1 73 ? -6.865 19.667 25.046 1.00 45.62 73 SER A CA 1
ATOM 562 C C . SER A 1 73 ? -6.972 19.387 26.531 1.00 45.62 73 SER A C 1
ATOM 564 O O . SER A 1 73 ? -7.009 18.186 26.882 1.00 45.62 73 SER A O 1
#

pLDDT: mean 86.86, std 12.73, range [45.62, 96.81]

Foldseek 3Di:
DDDDDAQDKDKDKDADPAQDQKDWDWDQDPVRDTDTDDIGRAAWDDDPQWIKHHDRVRRMIMIIGHHDDPPPD

Secondary structure (DSSP, 8-state):
---PPTT--EEEEEE-SS--S-EEEEEE-TTS-EEEEEEESSEEEEETTEEEEEETTTTEEEEEEPPPPP---

Radius of gyration: 13.71 Å; chains: 1; bounding box: 32×32×38 Å

InterPro domains:
  IPR013783 Immunoglobulin-like fold [G3DSA:2.60.40.10] (1-73)
  IPR036179 Immunoglobulin-like domain superfamily [SSF48726] (2-73)
  IPR051896 T cell receptor alpha variable region [PTHR19339] (1-73)

Sequence (73 aa):
ALSLQEGANSMLWSNFPTSPQSVNWYLKNPGGHLINLVYIPSGTKQDRRLKGTTVLIECHSLLHMSSLPTTDS